Protein AF-A0A9X8CZL5-F1 (afdb_monomer)

Mean predicted aligned error: 19.2 Å

Structure (mmCIF, N/CA/C/O backbone):
data_AF-A0A9X8CZL5-F1
#
_entry.id   AF-A0A9X8CZL5-F1
#
loop_
_atom_site.group_PDB
_atom_site.id
_atom_site.type_symbol
_atom_s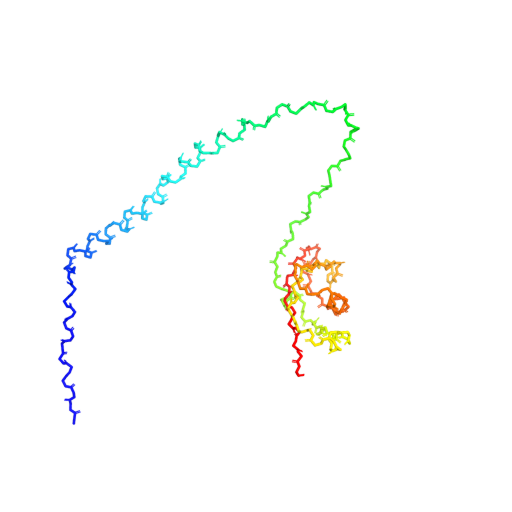ite.label_atom_id
_atom_site.label_alt_id
_atom_site.label_comp_id
_atom_site.label_asym_id
_atom_site.label_entity_id
_atom_site.label_seq_id
_atom_site.pdbx_PDB_ins_code
_atom_site.Cartn_x
_atom_site.Cartn_y
_atom_site.Cartn_z
_atom_site.occupancy
_atom_site.B_iso_or_equiv
_atom_site.auth_seq_id
_atom_site.auth_comp_id
_atom_site.auth_asym_id
_atom_site.auth_atom_id
_atom_site.pdbx_PDB_model_num
ATOM 1 N N . MET A 1 1 ? 42.501 -42.332 5.796 1.00 43.59 1 MET A N 1
ATOM 2 C CA . MET A 1 1 ? 42.611 -40.921 5.351 1.00 43.59 1 MET A CA 1
ATOM 3 C C . MET A 1 1 ? 42.247 -39.975 6.499 1.00 43.59 1 MET A C 1
ATOM 5 O O . MET A 1 1 ? 41.074 -39.704 6.701 1.00 43.59 1 MET A O 1
ATOM 9 N N . LYS A 1 2 ? 43.225 -39.484 7.277 1.00 50.59 2 LYS A N 1
ATOM 10 C CA . LYS A 1 2 ? 43.025 -38.380 8.239 1.00 50.59 2 LYS A CA 1
ATOM 11 C C . LYS A 1 2 ? 43.519 -37.089 7.581 1.00 50.59 2 LYS A C 1
ATOM 13 O O . LYS A 1 2 ? 44.722 -36.915 7.424 1.00 50.59 2 LYS A O 1
ATOM 18 N N . ARG A 1 3 ? 42.613 -36.201 7.152 1.00 55.22 3 ARG A N 1
ATOM 19 C CA . ARG A 1 3 ? 42.997 -34.846 6.724 1.00 55.22 3 ARG A CA 1
ATOM 20 C C . ARG A 1 3 ? 43.378 -34.049 7.968 1.00 55.22 3 ARG A C 1
ATOM 22 O O . ARG A 1 3 ? 42.518 -33.684 8.762 1.00 55.22 3 ARG A O 1
ATOM 29 N N . SER A 1 4 ? 44.677 -33.815 8.123 1.00 55.53 4 SER A N 1
ATOM 30 C CA . SER A 1 4 ? 45.236 -32.793 9.002 1.00 55.53 4 SER A CA 1
ATOM 31 C C . SER A 1 4 ? 44.657 -31.439 8.573 1.00 55.53 4 SER A C 1
ATOM 33 O O . SER A 1 4 ? 44.999 -30.925 7.506 1.00 55.53 4 SER A O 1
ATOM 35 N N . ARG A 1 5 ? 43.711 -30.898 9.356 1.00 64.88 5 ARG A N 1
ATOM 36 C CA . ARG A 1 5 ? 43.338 -29.481 9.283 1.00 64.88 5 ARG A CA 1
ATOM 37 C C . ARG A 1 5 ? 44.538 -28.706 9.815 1.00 64.88 5 ARG A C 1
ATOM 39 O O . ARG A 1 5 ? 44.634 -28.486 11.013 1.00 64.88 5 ARG A O 1
ATOM 46 N N . LYS A 1 6 ? 45.461 -28.368 8.919 1.00 58.94 6 LYS A N 1
ATOM 47 C CA . LYS A 1 6 ? 46.453 -27.323 9.150 1.00 58.94 6 LYS A CA 1
ATOM 48 C C . LYS A 1 6 ? 45.681 -26.025 9.331 1.00 58.94 6 LYS A C 1
ATOM 50 O O . LYS A 1 6 ? 45.114 -25.510 8.371 1.00 58.94 6 LYS A O 1
ATOM 55 N N . ASP A 1 7 ? 45.531 -25.632 10.586 1.00 57.19 7 ASP A N 1
ATOM 56 C CA . ASP A 1 7 ? 45.686 -24.269 11.083 1.00 57.19 7 ASP A CA 1
ATOM 57 C C . ASP A 1 7 ? 45.408 -23.213 10.007 1.00 57.19 7 ASP A C 1
ATOM 59 O O . ASP A 1 7 ? 46.313 -22.656 9.383 1.00 57.19 7 ASP A O 1
ATOM 63 N N . PHE A 1 8 ? 44.125 -22.944 9.757 1.00 57.53 8 PHE A N 1
ATOM 64 C CA . PHE A 1 8 ? 43.756 -21.702 9.097 1.00 57.53 8 PHE A CA 1
ATOM 65 C C . PHE A 1 8 ? 44.107 -20.604 10.102 1.00 57.53 8 PHE A C 1
ATOM 67 O O . PHE A 1 8 ? 43.369 -20.375 11.055 1.00 57.53 8 PHE A O 1
ATOM 74 N N . ASN A 1 9 ? 45.297 -20.028 9.951 1.00 59.12 9 ASN A N 1
ATOM 75 C CA . ASN A 1 9 ? 45.757 -18.856 10.675 1.00 59.12 9 ASN A CA 1
ATOM 76 C C . ASN A 1 9 ? 45.302 -17.635 9.865 1.00 59.12 9 ASN A C 1
ATOM 78 O O . ASN A 1 9 ? 46.021 -17.236 8.941 1.00 59.12 9 ASN A O 1
ATOM 82 N N . PRO A 1 10 ? 44.103 -17.066 10.107 1.00 57.28 10 PRO A N 1
ATOM 83 C CA . PRO A 1 10 ? 43.757 -15.803 9.494 1.00 57.28 10 PRO A CA 1
ATOM 84 C C . PRO A 1 10 ? 44.717 -14.774 10.083 1.00 57.28 10 PRO A C 1
ATOM 86 O O . PRO A 1 10 ? 44.561 -14.342 11.221 1.00 57.28 10 PRO A O 1
ATOM 89 N N . GLN A 1 11 ? 45.734 -14.390 9.313 1.00 61.62 11 GLN A N 1
ATOM 90 C CA . GLN A 1 11 ? 46.519 -13.191 9.578 1.00 61.62 11 GLN A CA 1
ATOM 91 C C . GLN A 1 11 ? 45.568 -11.990 9.430 1.00 61.62 11 GLN A C 1
ATOM 93 O O . GLN A 1 11 ? 45.556 -11.296 8.410 1.00 61.62 11 GLN A O 1
ATOM 98 N N . SER A 1 12 ? 44.693 -11.768 10.416 1.00 61.59 12 SER A N 1
ATOM 99 C CA . SER A 1 12 ? 43.916 -10.546 10.501 1.00 61.59 12 SER A CA 1
ATOM 100 C C . SER A 1 12 ? 44.943 -9.437 10.667 1.00 61.59 12 SER A C 1
ATOM 102 O O . SER A 1 12 ? 45.632 -9.334 11.678 1.00 61.59 12 SER A O 1
ATOM 104 N N . ARG A 1 13 ? 45.092 -8.612 9.630 1.00 64.81 13 ARG A N 1
ATOM 105 C CA . ARG A 1 13 ? 45.986 -7.442 9.646 1.00 64.81 13 ARG A CA 1
ATOM 106 C C . ARG A 1 13 ? 45.655 -6.489 10.810 1.00 64.81 13 ARG A C 1
ATOM 108 O O . ARG A 1 13 ? 46.470 -5.650 11.171 1.00 64.81 13 ARG A O 1
ATOM 115 N N . PHE A 1 14 ? 44.476 -6.655 11.407 1.00 63.69 14 PHE A N 1
ATOM 116 C CA . PHE A 1 14 ? 44.007 -6.005 12.618 1.00 63.69 14 PHE A CA 1
ATOM 117 C C . PHE A 1 14 ? 44.189 -6.968 13.804 1.00 63.69 14 PHE A C 1
ATOM 119 O O . PHE A 1 14 ? 43.496 -7.982 13.902 1.00 63.69 14 PHE A O 1
ATOM 126 N N . GLY A 1 15 ? 45.165 -6.683 14.672 1.00 78.31 15 GLY A N 1
ATOM 127 C CA . GLY A 1 15 ? 45.398 -7.433 15.911 1.00 78.31 15 GLY A CA 1
ATOM 128 C C . GLY A 1 15 ? 44.294 -7.209 16.960 1.00 78.31 15 GLY A C 1
ATOM 129 O O . GLY A 1 15 ? 43.378 -6.416 16.725 1.00 78.31 15 GLY A O 1
ATOM 130 N N . PRO A 1 16 ? 44.381 -7.838 18.149 1.00 81.94 16 PRO A N 1
ATOM 131 C CA . PRO A 1 16 ? 43.360 -7.725 19.202 1.00 81.94 16 PRO A CA 1
ATOM 132 C C . PRO A 1 16 ? 43.081 -6.272 19.619 1.00 81.94 16 PRO A C 1
ATOM 134 O O . PRO A 1 16 ? 41.951 -5.925 19.951 1.00 81.94 16 PRO A O 1
ATOM 137 N N . VAL A 1 17 ? 44.085 -5.399 19.507 1.00 87.25 17 VAL A N 1
ATOM 138 C CA . VAL A 1 17 ? 43.962 -3.953 19.743 1.00 87.25 17 VAL A CA 1
ATOM 139 C C . VAL A 1 17 ? 42.987 -3.292 18.761 1.00 87.25 17 VAL A C 1
ATOM 141 O O . VAL A 1 17 ? 42.167 -2.476 19.170 1.00 87.25 17 VAL A O 1
ATOM 144 N N . GLY A 1 18 ? 43.019 -3.665 17.477 1.00 87.31 18 GLY A N 1
ATOM 145 C CA . GLY A 1 18 ? 42.127 -3.095 16.461 1.00 87.31 18 GLY A CA 1
ATOM 146 C C . GLY A 1 18 ? 40.664 -3.472 16.690 1.00 87.31 18 GLY A C 1
ATOM 147 O O . GLY A 1 18 ? 39.780 -2.624 16.578 1.00 87.31 18 GLY A O 1
ATOM 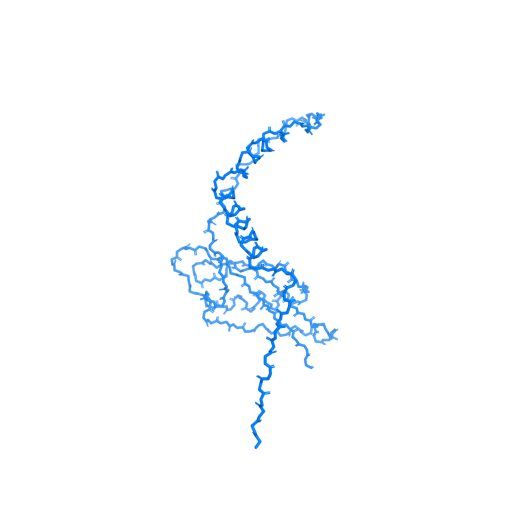148 N N . ILE A 1 19 ? 40.414 -4.722 17.092 1.00 87.94 19 ILE A N 1
ATOM 149 C CA . ILE A 1 19 ? 39.067 -5.187 17.447 1.00 87.94 19 ILE A CA 1
ATOM 150 C C . ILE A 1 19 ? 38.576 -4.462 18.704 1.00 87.94 19 ILE A C 1
ATOM 152 O O . ILE A 1 19 ? 37.442 -3.990 18.725 1.00 87.94 19 ILE A O 1
ATOM 156 N N . ALA A 1 20 ? 39.429 -4.305 19.722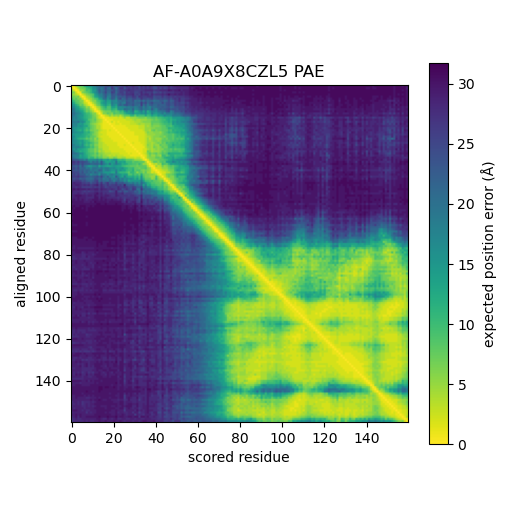 1.00 91.50 20 ALA A N 1
ATOM 157 C CA . ALA A 1 20 ? 39.070 -3.593 20.945 1.00 91.50 20 ALA A CA 1
ATOM 158 C C . ALA A 1 20 ? 38.662 -2.137 20.665 1.00 91.50 20 ALA A C 1
ATOM 160 O O . ALA A 1 20 ? 37.614 -1.705 21.139 1.00 91.50 20 ALA A O 1
ATOM 161 N N . VAL A 1 21 ? 39.426 -1.410 19.840 1.00 94.81 21 VAL A N 1
ATOM 162 C CA . VAL A 1 21 ? 39.105 -0.026 19.441 1.00 94.81 21 VAL A CA 1
ATOM 163 C C . VAL A 1 21 ? 37.795 0.039 18.656 1.00 94.81 21 VAL A C 1
ATOM 165 O O . VAL A 1 21 ? 36.967 0.908 18.922 1.00 94.81 21 VAL A O 1
ATOM 168 N N . MET A 1 22 ? 37.569 -0.894 17.726 1.00 93.06 22 MET A N 1
ATOM 169 C CA . MET A 1 22 ? 36.332 -0.948 16.948 1.00 93.06 22 MET A CA 1
ATOM 170 C C . MET A 1 22 ? 35.121 -1.194 17.851 1.00 93.06 22 MET A C 1
ATOM 172 O O . MET A 1 22 ? 34.131 -0.474 17.742 1.00 93.06 22 MET A O 1
ATOM 176 N N . VAL A 1 23 ? 35.192 -2.164 18.764 1.00 95.19 23 VAL A N 1
ATOM 177 C CA . VAL A 1 23 ? 34.095 -2.456 19.697 1.00 95.19 23 VAL A CA 1
ATOM 178 C C . VAL A 1 23 ? 33.823 -1.252 20.600 1.00 95.19 23 VAL A C 1
ATOM 180 O O . VAL A 1 23 ? 32.668 -0.852 20.736 1.00 95.19 23 VAL A O 1
ATOM 183 N N . LEU A 1 24 ? 34.866 -0.609 21.135 1.00 96.12 24 LEU A N 1
ATOM 184 C CA . LEU A 1 24 ? 34.729 0.614 21.933 1.00 96.12 24 LEU A CA 1
ATOM 185 C C . LEU A 1 24 ? 34.054 1.742 21.145 1.00 96.12 24 LEU A C 1
ATOM 187 O O . LEU A 1 24 ? 33.157 2.402 21.663 1.00 96.12 24 LEU A O 1
ATOM 191 N N . PHE A 1 25 ? 34.439 1.928 19.881 1.00 96.00 25 PHE A N 1
ATOM 192 C CA . PHE A 1 25 ? 33.834 2.923 19.002 1.00 96.00 25 PHE A CA 1
ATOM 193 C C . PHE A 1 25 ? 32.343 2.649 18.772 1.00 96.00 25 PHE A C 1
ATOM 195 O O . PHE A 1 25 ? 31.534 3.562 18.898 1.00 96.00 25 PHE A O 1
ATOM 202 N N . HIS A 1 26 ? 31.948 1.402 18.507 1.00 96.25 26 HIS A N 1
ATOM 203 C CA . HIS A 1 26 ? 30.538 1.065 18.282 1.00 96.25 26 HIS A CA 1
ATOM 204 C C . HIS A 1 26 ? 29.698 1.233 19.549 1.00 96.25 26 HIS A C 1
ATOM 206 O O . HIS A 1 26 ? 28.590 1.763 19.481 1.00 96.25 26 HIS A O 1
ATOM 212 N N . VAL A 1 27 ? 30.233 0.837 20.707 1.00 96.12 27 VAL A N 1
ATOM 213 C CA . VAL A 1 27 ? 29.573 1.067 21.999 1.00 96.12 27 VAL A CA 1
ATOM 214 C C . VAL A 1 27 ? 29.442 2.569 22.268 1.00 96.12 27 VAL A C 1
ATOM 216 O O . VAL A 1 27 ? 28.374 3.020 22.675 1.00 96.12 27 VAL A O 1
ATOM 219 N N . GLY A 1 28 ? 30.474 3.360 21.960 1.00 94.56 28 GLY A N 1
ATOM 220 C CA . GLY A 1 28 ? 30.440 4.820 22.062 1.00 94.56 28 GLY A CA 1
ATOM 221 C C . GLY A 1 28 ? 29.398 5.467 21.144 1.00 94.56 28 GLY A C 1
ATOM 222 O O . GLY A 1 28 ? 28.620 6.304 21.596 1.00 94.56 28 GLY A O 1
ATOM 223 N N . VAL A 1 29 ? 29.323 5.047 19.877 1.00 92.81 29 VAL A N 1
ATOM 224 C CA . VAL A 1 29 ? 28.314 5.524 18.915 1.00 92.81 29 VAL A CA 1
ATOM 225 C C . VAL A 1 29 ? 26.903 5.142 19.368 1.00 92.81 29 VAL A C 1
ATOM 227 O O . VAL A 1 29 ? 26.011 5.989 19.366 1.00 92.81 29 VAL A O 1
ATOM 230 N N . GLY A 1 30 ? 26.698 3.903 19.824 1.00 92.25 30 GLY A N 1
ATOM 231 C CA . GLY A 1 30 ? 25.421 3.463 20.390 1.00 92.25 30 GLY A CA 1
ATOM 232 C C . GLY A 1 30 ? 25.012 4.300 21.605 1.00 92.25 30 GLY A C 1
ATOM 233 O O . GLY A 1 30 ? 23.878 4.774 21.681 1.00 92.25 30 GLY A O 1
ATOM 234 N N . TYR A 1 31 ? 25.951 4.567 22.515 1.00 90.81 31 TYR A N 1
ATOM 235 C CA . TYR A 1 31 ? 25.720 5.413 23.683 1.00 90.81 31 TYR A CA 1
ATOM 236 C C . TYR A 1 31 ? 25.403 6.870 23.306 1.00 90.81 31 TYR A C 1
ATOM 238 O O . TYR A 1 31 ? 24.505 7.471 23.895 1.00 90.81 31 TYR A O 1
ATOM 246 N N . ALA A 1 32 ? 26.066 7.441 22.296 1.00 87.56 32 ALA A N 1
ATOM 247 C CA . ALA A 1 32 ? 25.808 8.803 21.815 1.00 87.56 32 ALA A CA 1
ATOM 248 C C . ALA A 1 32 ? 24.415 8.958 21.173 1.00 87.56 32 ALA A C 1
ATOM 250 O O . ALA A 1 32 ? 23.750 9.982 21.347 1.00 87.56 32 ALA A O 1
ATOM 251 N N . LEU A 1 33 ? 23.946 7.925 20.466 1.00 86.56 33 LEU A N 1
ATOM 252 C CA . LEU A 1 33 ? 22.604 7.898 19.881 1.00 86.56 33 LEU A CA 1
ATOM 253 C C . LEU A 1 33 ? 21.515 7.811 20.960 1.00 86.56 33 LEU A C 1
ATOM 255 O O . LEU A 1 33 ? 20.516 8.525 20.873 1.00 86.56 33 LEU A O 1
ATOM 259 N N . VAL A 1 34 ? 21.723 6.991 21.997 1.00 85.81 34 VAL A N 1
ATOM 260 C CA . VAL A 1 34 ? 20.785 6.864 23.129 1.00 85.81 34 VAL A CA 1
ATOM 261 C C . VAL A 1 34 ? 20.788 8.116 24.012 1.00 85.81 34 VAL A C 1
ATOM 263 O O . VAL A 1 34 ? 19.726 8.554 24.449 1.00 85.81 34 VAL A O 1
ATOM 266 N N . SER A 1 35 ? 21.953 8.726 24.243 1.00 81.75 35 SER A N 1
ATOM 267 C CA . SER A 1 35 ? 22.102 9.917 25.098 1.00 81.75 35 SER A CA 1
ATOM 268 C C . SER A 1 35 ? 21.658 11.235 24.442 1.00 81.75 35 SER A C 1
ATOM 270 O O . SER A 1 35 ? 21.602 12.260 25.116 1.00 81.75 35 SER A O 1
ATOM 272 N N . GLY A 1 36 ? 21.230 11.214 23.172 1.00 74.56 36 GLY A N 1
ATOM 273 C CA . GLY A 1 36 ? 20.324 12.239 22.646 1.00 74.56 36 GLY A CA 1
ATOM 274 C C . GLY A 1 36 ? 20.945 13.394 21.855 1.00 74.56 36 GLY A C 1
ATOM 275 O O . GLY A 1 36 ? 20.233 14.369 21.607 1.00 74.56 36 GLY A O 1
ATOM 276 N N . LEU A 1 37 ? 22.186 13.282 21.355 1.00 70.31 37 LEU A N 1
ATOM 277 C CA . LEU A 1 37 ? 22.754 14.279 20.419 1.00 70.31 37 LEU A CA 1
ATOM 278 C C . LEU A 1 37 ? 21.849 14.525 19.192 1.00 70.31 37 LEU A C 1
ATOM 280 O O . LEU A 1 37 ? 21.801 15.631 18.658 1.00 70.31 37 LEU A O 1
ATOM 284 N N . ALA A 1 38 ? 21.087 13.514 18.769 1.00 62.06 38 ALA A N 1
ATOM 285 C CA . ALA A 1 38 ? 20.162 13.612 17.643 1.00 62.06 38 ALA A CA 1
ATOM 286 C C . ALA A 1 38 ? 18.893 14.439 17.937 1.00 62.06 38 ALA A C 1
ATOM 288 O O . ALA A 1 38 ? 18.262 14.923 17.004 1.00 62.06 38 ALA A O 1
ATOM 289 N N . ARG A 1 39 ? 18.483 14.615 19.204 1.00 64.50 39 ARG A N 1
ATOM 290 C CA . ARG A 1 39 ? 17.275 15.401 19.531 1.00 64.50 39 ARG A CA 1
ATOM 291 C C . ARG A 1 39 ? 17.548 16.903 19.496 1.00 64.50 39 ARG A C 1
ATOM 293 O O . ARG A 1 39 ? 16.714 17.660 19.010 1.00 64.50 39 ARG A O 1
ATOM 300 N N . GLN A 1 40 ? 18.738 17.315 19.926 1.00 65.56 40 GLN A N 1
ATOM 301 C CA . GLN A 1 40 ? 19.118 18.725 20.012 1.00 65.56 40 GLN A CA 1
ATOM 302 C C . GLN A 1 40 ? 19.249 19.387 18.627 1.00 65.56 40 GLN A C 1
ATOM 304 O O . GLN A 1 40 ? 18.851 20.536 18.445 1.00 65.56 40 GLN A O 1
ATOM 309 N N . THR A 1 41 ? 19.723 18.651 17.617 1.00 63.69 41 THR A N 1
ATOM 310 C CA . THR A 1 41 ? 19.756 19.120 16.221 1.00 63.69 41 THR A CA 1
ATOM 311 C C . THR A 1 41 ? 18.368 19.163 15.585 1.00 63.69 41 THR A C 1
ATOM 313 O O . THR A 1 41 ? 18.079 20.084 14.826 1.00 63.69 41 THR A O 1
ATOM 316 N N . VAL A 1 42 ? 17.466 18.239 15.930 1.00 66.00 42 VAL A N 1
ATOM 317 C CA . VAL A 1 42 ? 16.082 18.246 15.419 1.00 66.00 42 VAL A CA 1
ATOM 318 C C . VAL A 1 42 ? 15.273 19.418 15.985 1.00 66.00 42 VAL A C 1
ATOM 320 O O . VAL A 1 42 ? 14.430 19.966 15.278 1.00 66.00 42 VAL A O 1
ATOM 323 N N . GLU A 1 43 ? 15.542 19.850 17.217 1.00 67.38 43 GLU A N 1
ATOM 324 C CA . GLU A 1 43 ? 14.858 20.999 17.824 1.00 67.38 43 GLU A CA 1
ATOM 325 C C . GLU A 1 43 ? 15.275 22.337 17.188 1.00 67.38 43 GLU A C 1
ATOM 327 O O . GLU A 1 43 ? 14.442 23.219 16.980 1.00 67.38 43 GLU A O 1
ATOM 332 N N . LEU A 1 44 ? 16.547 22.453 16.788 1.00 65.81 44 LEU A N 1
ATOM 333 C CA . LEU A 1 44 ? 17.070 23.599 16.036 1.00 65.81 44 LEU A CA 1
ATOM 334 C C . LEU A 1 44 ? 16.613 23.602 14.568 1.00 65.81 44 LEU A C 1
ATOM 336 O O . LEU A 1 44 ? 16.361 24.670 14.018 1.00 65.81 44 LEU A O 1
ATOM 340 N N . ILE A 1 45 ? 16.452 22.429 13.943 1.00 66.06 45 ILE A N 1
ATOM 341 C CA . ILE A 1 45 ? 16.018 22.290 12.538 1.00 66.06 45 ILE A CA 1
ATOM 342 C C . ILE A 1 45 ? 14.497 22.408 12.376 1.00 66.06 45 ILE A C 1
ATOM 344 O O . ILE A 1 45 ? 14.032 22.825 11.320 1.00 66.06 45 ILE A O 1
ATOM 348 N N . LYS A 1 46 ? 13.693 22.077 13.393 1.00 60.56 46 LYS A N 1
ATOM 349 C CA . LYS A 1 46 ? 12.230 22.246 13.314 1.00 60.56 46 LYS A CA 1
ATOM 350 C C . LYS A 1 46 ? 11.777 23.701 13.403 1.00 60.56 46 LYS A C 1
ATOM 352 O O . LYS A 1 46 ? 10.668 24.007 12.986 1.00 60.56 46 LYS A O 1
ATOM 357 N N . LYS A 1 47 ? 12.609 24.593 13.942 1.00 60.62 47 LYS A N 1
ATOM 358 C CA . LYS A 1 47 ? 12.243 25.988 14.211 1.00 60.62 47 LYS A CA 1
ATOM 359 C C . LYS A 1 47 ? 12.411 27.013 13.060 1.00 60.62 47 LYS A C 1
ATOM 361 O O . LYS A 1 47 ? 11.798 28.065 13.199 1.00 60.62 47 LYS A O 1
ATOM 366 N N . PRO A 1 48 ? 13.129 26.791 11.933 1.00 57.53 48 PRO A N 1
ATOM 367 C CA . PRO A 1 48 ? 13.288 27.805 10.886 1.00 57.53 48 PRO A CA 1
ATOM 368 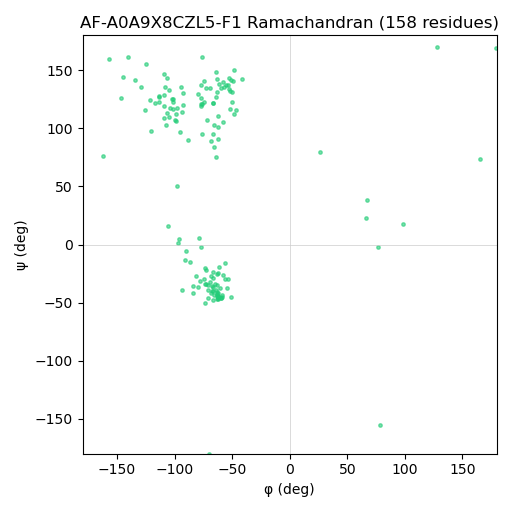C C . PRO A 1 48 ? 12.470 27.588 9.594 1.00 57.53 48 PRO A C 1
ATOM 370 O O . PRO A 1 48 ? 12.785 28.230 8.599 1.00 57.53 48 PRO A O 1
ATOM 373 N N . MET A 1 49 ? 11.436 26.735 9.550 1.00 53.56 49 MET A N 1
ATOM 374 C CA . MET A 1 49 ? 10.697 26.489 8.288 1.00 53.56 49 MET A CA 1
ATOM 375 C C . MET A 1 49 ? 9.394 27.295 8.114 1.00 53.56 49 MET A C 1
ATOM 377 O O . MET A 1 49 ? 8.770 27.203 7.062 1.00 53.56 49 MET A O 1
ATOM 381 N N . ASP A 1 50 ? 9.028 28.156 9.067 1.00 55.81 50 ASP A N 1
ATOM 382 C CA . ASP A 1 50 ? 7.908 29.108 8.942 1.00 55.81 50 ASP A CA 1
ATOM 383 C C . ASP A 1 50 ? 8.391 30.511 8.532 1.00 55.81 50 ASP A C 1
ATOM 385 O O . ASP A 1 50 ? 8.088 31.503 9.188 1.00 55.81 50 ASP A O 1
ATOM 389 N N . ALA A 1 51 ? 9.209 30.637 7.485 1.00 58.81 51 ALA A N 1
ATOM 390 C CA . ALA A 1 51 ? 9.582 31.962 6.977 1.00 58.81 51 ALA A CA 1
ATOM 391 C C . ALA A 1 51 ? 10.142 31.912 5.553 1.00 58.81 51 ALA A C 1
ATOM 393 O O . ALA A 1 51 ? 11.347 32.015 5.345 1.00 58.81 51 ALA A O 1
ATOM 394 N N . THR A 1 52 ? 9.253 31.751 4.575 1.00 57.62 52 THR A N 1
ATOM 395 C CA . THR A 1 52 ? 9.220 32.458 3.274 1.00 57.62 52 THR A CA 1
ATOM 396 C C . THR A 1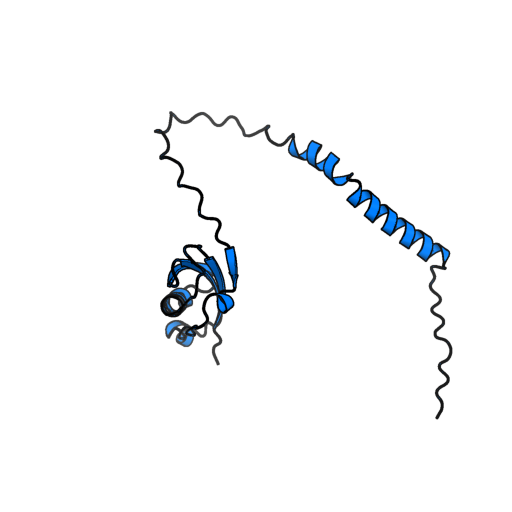 52 ? 8.260 31.679 2.379 1.00 57.62 52 THR A C 1
ATOM 398 O O . THR A 1 52 ? 8.652 30.955 1.470 1.00 57.62 52 THR A O 1
ATOM 401 N N . ILE A 1 53 ? 6.965 31.802 2.666 1.00 55.72 53 ILE A N 1
ATOM 402 C CA . ILE A 1 53 ? 5.968 31.717 1.606 1.00 55.72 53 ILE A CA 1
ATOM 403 C C . ILE A 1 53 ? 5.758 33.158 1.168 1.00 55.72 53 ILE A C 1
ATOM 405 O O . ILE A 1 53 ? 5.458 34.037 1.976 1.00 55.72 53 ILE A O 1
ATOM 409 N N . ILE A 1 54 ? 6.048 33.377 -0.106 1.00 57.75 54 ILE A N 1
ATOM 410 C CA . ILE A 1 54 ? 5.904 34.618 -0.849 1.00 57.75 54 ILE A CA 1
ATOM 411 C C . ILE A 1 54 ? 4.578 35.313 -0.487 1.00 57.75 54 ILE A C 1
ATOM 413 O O . ILE A 1 54 ? 3.564 34.651 -0.264 1.00 57.75 54 ILE A O 1
ATOM 417 N N . SER A 1 55 ? 4.582 36.646 -0.411 1.00 58.81 55 SER A N 1
ATOM 418 C CA . SER A 1 55 ? 3.369 37.449 -0.238 1.00 58.81 55 SER A CA 1
ATOM 419 C C . SER A 1 55 ? 2.484 37.296 -1.483 1.00 58.81 55 SER A C 1
ATOM 421 O O . SER A 1 55 ? 2.562 38.081 -2.423 1.00 58.81 55 SER A O 1
ATOM 423 N N . GLU A 1 56 ? 1.690 36.227 -1.504 1.00 61.53 56 GLU A N 1
ATOM 424 C CA . GLU A 1 56 ? 0.608 36.000 -2.454 1.00 61.53 56 GLU A CA 1
ATOM 425 C C . GLU A 1 56 ? -0.473 37.052 -2.174 1.00 61.53 56 GLU A C 1
ATOM 427 O O . GLU A 1 56 ? -0.988 37.180 -1.058 1.00 61.53 56 GLU A O 1
ATOM 432 N N . ILE A 1 57 ? -0.785 37.843 -3.194 1.00 56.00 57 ILE A N 1
ATOM 433 C CA . ILE A 1 57 ? -1.853 38.840 -3.199 1.00 56.00 57 ILE A CA 1
ATOM 434 C C . ILE A 1 57 ? -3.147 38.160 -2.743 1.00 56.00 57 ILE A C 1
ATOM 436 O O . ILE A 1 57 ? -3.648 37.261 -3.412 1.00 56.00 57 ILE A O 1
ATOM 440 N N . LYS A 1 58 ? -3.688 38.603 -1.603 1.00 55.06 58 LYS A N 1
ATOM 441 C CA . LYS A 1 58 ? -4.967 38.152 -1.041 1.00 55.06 58 LYS A CA 1
ATOM 442 C C . LYS A 1 58 ? -6.062 38.174 -2.123 1.00 55.06 58 LYS A C 1
ATOM 444 O O . LYS A 1 58 ? -6.476 39.268 -2.518 1.00 55.06 58 LYS A O 1
ATOM 449 N N . PRO A 1 59 ? -6.588 37.017 -2.565 1.00 61.09 59 PRO A N 1
ATOM 450 C CA . PRO A 1 59 ? -7.819 36.986 -3.341 1.00 61.09 59 PRO A CA 1
ATOM 451 C C . PRO A 1 59 ? -8.970 37.514 -2.463 1.00 61.09 59 PRO A C 1
ATOM 453 O O . PRO A 1 59 ? -8.923 37.343 -1.236 1.00 61.09 59 PRO A O 1
ATOM 456 N N . PRO A 1 60 ? -9.995 38.175 -3.034 1.00 61.06 60 PRO A N 1
ATOM 457 C CA . PRO A 1 60 ? -11.151 38.643 -2.269 1.00 61.06 60 PRO A CA 1
ATOM 458 C C . PRO A 1 60 ? -11.758 37.486 -1.463 1.00 61.06 60 PRO A C 1
ATOM 460 O O . PRO A 1 60 ? -11.736 36.338 -1.904 1.00 61.06 60 PRO A O 1
ATOM 463 N N . ALA A 1 61 ? -12.229 37.795 -0.250 1.00 58.66 61 ALA A N 1
ATOM 464 C CA . ALA A 1 61 ? -12.607 36.819 0.770 1.00 58.66 61 ALA A CA 1
ATOM 465 C C . ALA A 1 61 ? -13.486 35.695 0.199 1.00 58.66 61 ALA A C 1
ATOM 467 O O . ALA A 1 61 ? -14.611 35.936 -0.242 1.00 58.66 61 ALA A O 1
ATOM 468 N N . ALA A 1 62 ? -12.958 34.470 0.223 1.00 62.22 62 ALA A N 1
ATOM 469 C CA . ALA A 1 62 ? -13.735 33.286 -0.097 1.00 62.22 62 ALA A CA 1
ATOM 470 C C . ALA A 1 62 ? -14.870 33.128 0.938 1.00 62.22 62 ALA A C 1
ATOM 472 O O . ALA A 1 62 ? -14.650 33.408 2.123 1.00 62.22 62 ALA A O 1
ATOM 473 N N . PRO A 1 63 ? -16.070 32.691 0.511 1.00 66.81 63 PRO A N 1
ATOM 474 C CA . PRO A 1 63 ? -17.175 32.351 1.405 1.00 66.81 63 PRO A CA 1
ATOM 475 C C . PRO A 1 63 ? -16.714 31.427 2.543 1.00 66.81 63 PRO A C 1
ATOM 477 O O . PRO A 1 63 ? -15.785 30.641 2.331 1.00 66.81 63 PRO A O 1
ATOM 480 N N . PRO A 1 64 ? -17.343 31.490 3.735 1.00 63.72 64 PRO A N 1
ATOM 481 C CA . PRO A 1 64 ? -16.969 30.650 4.868 1.00 63.72 64 PRO A CA 1
ATOM 482 C C . PRO A 1 64 ? -16.895 29.185 4.434 1.00 63.72 64 PRO A C 1
ATOM 484 O O . PRO A 1 64 ? -17.854 28.637 3.886 1.00 63.72 64 PRO A O 1
ATOM 487 N N . ALA A 1 65 ? -15.720 28.585 4.635 1.00 64.31 65 ALA A N 1
ATOM 488 C CA . ALA A 1 65 ? -15.469 27.204 4.268 1.00 64.31 65 ALA A CA 1
ATOM 489 C C . ALA A 1 65 ? -16.493 26.296 4.975 1.00 64.31 65 ALA A C 1
ATOM 491 O O . ALA A 1 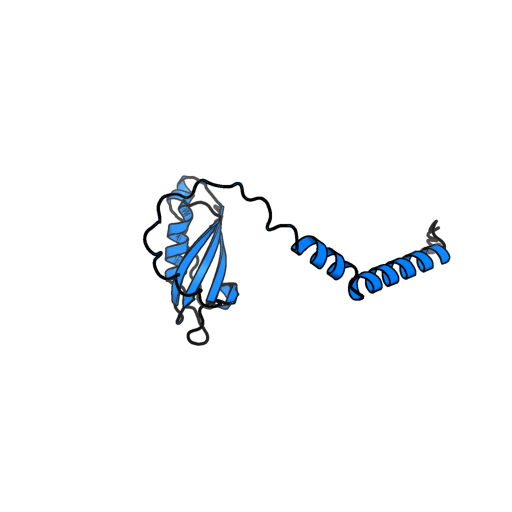65 ? -16.745 26.487 6.171 1.00 64.31 65 ALA A O 1
ATOM 492 N N . PRO A 1 66 ? -17.080 25.314 4.266 1.00 68.62 66 PRO A N 1
ATOM 493 C CA . PRO A 1 66 ? -17.887 24.282 4.896 1.00 68.62 66 PRO A CA 1
ATOM 494 C C . PRO A 1 66 ? -17.104 23.651 6.057 1.00 68.62 66 PRO A C 1
ATOM 496 O O . PRO A 1 66 ? -15.887 23.475 5.929 1.00 68.62 66 PRO A O 1
ATOM 499 N N . PRO A 1 67 ? -17.762 23.316 7.180 1.00 67.44 67 PRO A N 1
ATOM 500 C CA . PRO A 1 67 ? -17.102 22.678 8.311 1.00 67.44 67 PRO A CA 1
ATOM 501 C C . PRO A 1 67 ? -16.295 21.467 7.835 1.00 67.44 67 PRO A C 1
ATOM 503 O O . PRO A 1 67 ? -16.787 20.651 7.051 1.00 67.44 67 PRO A O 1
ATOM 506 N N . ALA A 1 68 ? -15.037 21.393 8.279 1.00 66.12 68 ALA A N 1
ATOM 507 C CA . ALA A 1 68 ? -14.123 20.324 7.904 1.00 66.12 68 ALA A CA 1
ATOM 508 C C . ALA A 1 68 ? -14.780 18.957 8.178 1.00 66.12 68 ALA A C 1
ATOM 510 O O . ALA A 1 68 ? -15.356 18.776 9.258 1.00 66.12 68 ALA A O 1
ATOM 511 N N . PRO A 1 69 ? -14.709 17.996 7.236 1.00 67.88 69 PRO A N 1
ATOM 512 C CA . PRO A 1 69 ? -15.234 16.660 7.463 1.00 67.88 69 PRO A CA 1
ATOM 513 C C . PRO A 1 69 ? -14.602 16.063 8.729 1.00 67.88 69 PRO A C 1
ATOM 515 O O . PRO A 1 69 ? -13.391 16.219 8.923 1.00 67.88 69 PRO A O 1
ATOM 518 N N . PRO A 1 70 ? -15.383 15.396 9.596 1.00 65.94 70 PRO A N 1
ATOM 519 C CA . PRO A 1 70 ? -14.849 14.759 10.792 1.00 65.94 70 PRO A CA 1
ATOM 520 C C . PRO A 1 70 ? -13.698 13.818 10.423 1.00 65.94 70 PRO A C 1
ATOM 522 O O . PRO A 1 70 ? -13.767 13.101 9.421 1.00 65.94 70 PRO A O 1
ATOM 525 N N . ALA A 1 71 ? -12.629 13.855 11.226 1.00 62.97 71 ALA A N 1
ATOM 526 C CA . ALA A 1 71 ? -11.441 13.039 11.011 1.00 62.97 71 ALA A CA 1
ATOM 527 C C . ALA A 1 71 ? -11.844 11.561 10.841 1.00 62.97 71 ALA A C 1
ATOM 529 O O . ALA A 1 71 ? -12.643 11.065 11.644 1.00 62.97 71 ALA A O 1
ATOM 530 N N . PRO A 1 72 ? -11.334 10.861 9.808 1.00 63.50 72 PRO A N 1
ATOM 531 C CA . PRO A 1 72 ? -11.712 9.479 9.562 1.00 63.50 72 PRO A CA 1
ATOM 532 C C . PRO A 1 72 ? -11.389 8.628 10.801 1.00 63.50 72 PRO A C 1
ATOM 534 O O . PRO A 1 72 ? -10.346 8.847 11.431 1.00 63.50 72 PRO A O 1
ATOM 537 N N . PRO A 1 73 ? -12.270 7.682 11.178 1.00 62.38 73 PRO A N 1
ATOM 538 C CA . PRO A 1 73 ? -12.011 6.755 12.272 1.00 62.38 73 PRO A CA 1
ATOM 539 C C . PRO A 1 73 ? -10.630 6.117 12.105 1.00 62.38 73 PRO A C 1
ATOM 541 O O . PRO A 1 73 ? -10.226 5.800 10.986 1.00 62.38 73 PRO A O 1
ATOM 544 N N . LYS A 1 74 ? -9.891 5.934 13.207 1.00 58.59 74 LYS A N 1
ATOM 545 C CA . LYS A 1 74 ? -8.616 5.202 13.198 1.00 58.59 74 LYS A CA 1
ATOM 546 C C . LYS A 1 74 ? -8.884 3.756 12.783 1.00 58.59 74 LYS A C 1
ATOM 548 O O . LYS A 1 74 ? -9.169 2.919 13.632 1.00 58.59 74 LYS A O 1
ATOM 553 N N . ALA A 1 75 ? -8.815 3.485 11.488 1.00 61.12 75 ALA A N 1
ATOM 554 C CA . ALA A 1 75 ? -8.939 2.142 10.968 1.00 61.12 75 ALA A CA 1
ATOM 555 C C . ALA A 1 75 ? -7.607 1.407 11.140 1.00 61.12 75 ALA A C 1
ATOM 557 O O . ALA A 1 75 ? -6.540 1.917 10.787 1.00 61.12 75 ALA A O 1
ATOM 558 N N . THR A 1 76 ? -7.658 0.211 11.716 1.00 63.94 76 THR A N 1
ATOM 559 C CA . THR A 1 76 ? -6.481 -0.650 11.843 1.00 63.94 76 THR A CA 1
ATOM 560 C C . THR A 1 76 ? -6.168 -1.239 10.471 1.00 63.94 76 THR A C 1
ATOM 562 O O . THR A 1 76 ? -7.027 -1.872 9.860 1.00 63.94 76 THR A O 1
ATOM 565 N N . SER A 1 77 ? -4.948 -1.004 9.975 1.00 61.25 77 SER A N 1
ATOM 566 C CA . SER A 1 77 ? -4.461 -1.609 8.733 1.00 61.25 77 SER A CA 1
ATOM 567 C C . SER A 1 77 ? -4.064 -3.063 9.004 1.00 61.25 77 SER A C 1
ATOM 569 O O . SER A 1 77 ? -3.248 -3.325 9.887 1.00 61.25 77 SER A O 1
ATOM 571 N N . THR A 1 78 ? -4.677 -4.029 8.328 1.00 73.12 78 THR A N 1
ATOM 572 C CA . THR A 1 78 ? -4.405 -5.472 8.504 1.00 73.12 78 THR A CA 1
ATOM 573 C C . THR A 1 78 ? -4.416 -6.175 7.144 1.00 73.12 78 THR A C 1
ATOM 575 O O . THR A 1 78 ? -4.897 -5.621 6.164 1.00 73.12 78 THR A O 1
ATOM 578 N N . ASP A 1 79 ? -3.843 -7.371 7.020 1.00 73.94 79 ASP A N 1
ATOM 579 C CA . ASP A 1 79 ? -3.955 -8.142 5.776 1.00 73.94 79 ASP A CA 1
ATOM 580 C C . ASP A 1 79 ? -5.381 -8.700 5.619 1.00 73.94 79 ASP A C 1
ATOM 582 O O . ASP A 1 79 ? -5.958 -9.228 6.578 1.00 73.94 79 ASP A O 1
ATOM 586 N N . ILE A 1 80 ? -5.973 -8.594 4.423 1.00 79.00 80 ILE A N 1
ATOM 587 C CA . ILE A 1 80 ? -7.365 -9.035 4.221 1.00 79.00 80 ILE A CA 1
ATOM 588 C C . ILE A 1 80 ? -7.542 -10.530 4.449 1.00 79.00 80 ILE A C 1
ATOM 590 O O . ILE A 1 80 ? -8.648 -10.963 4.778 1.00 79.00 80 ILE A O 1
ATOM 594 N N . ALA A 1 81 ? -6.475 -11.321 4.284 1.00 74.06 81 ALA A N 1
ATOM 595 C CA . ALA A 1 81 ? -6.568 -12.757 4.435 1.00 74.06 81 ALA A CA 1
ATOM 596 C C . ALA A 1 81 ? -6.879 -13.174 5.873 1.00 74.06 81 ALA A C 1
ATOM 598 O O . ALA A 1 81 ? -7.454 -14.236 6.099 1.00 74.06 81 ALA A O 1
ATOM 599 N N . VAL A 1 82 ? -6.545 -12.309 6.830 1.00 76.38 82 VAL A N 1
ATOM 600 C CA . VAL A 1 82 ? -6.839 -12.484 8.252 1.00 76.38 82 VAL A CA 1
ATOM 601 C C . VAL A 1 82 ? -8.254 -12.002 8.582 1.00 76.38 82 VAL A C 1
ATOM 603 O O . VAL A 1 82 ? -8.934 -12.609 9.404 1.00 76.38 82 VAL A O 1
ATOM 606 N N . ALA A 1 83 ? -8.715 -10.932 7.930 1.00 78.12 83 ALA A N 1
ATOM 607 C CA . ALA A 1 83 ? -10.026 -10.335 8.188 1.00 78.12 83 ALA A CA 1
ATOM 608 C C . ALA A 1 83 ? -11.191 -11.114 7.547 1.00 78.12 83 ALA A C 1
ATOM 610 O O . ALA A 1 83 ? -12.304 -11.118 8.079 1.00 78.12 83 ALA A O 1
ATOM 611 N N . CYS A 1 84 ? -10.957 -11.766 6.404 1.00 81.81 84 CYS A N 1
ATOM 612 C CA . CYS A 1 84 ? -11.993 -12.457 5.640 1.00 81.81 84 CYS A CA 1
ATOM 613 C C . CYS A 1 84 ? -11.654 -13.949 5.490 1.00 81.81 84 CYS A C 1
ATOM 615 O O . CYS A 1 84 ? -10.881 -14.315 4.600 1.00 81.81 84 CYS A O 1
ATOM 617 N N . PRO A 1 85 ? -12.224 -14.836 6.331 1.00 81.38 85 PRO A N 1
ATOM 618 C CA . PRO A 1 85 ? -11.948 -16.271 6.255 1.00 81.38 85 PRO A CA 1
ATOM 619 C C . PRO A 1 85 ? -12.511 -16.916 4.982 1.00 81.38 85 PRO A C 1
ATOM 621 O O . PRO A 1 85 ? -11.967 -17.910 4.503 1.00 81.38 85 PRO A O 1
ATOM 624 N N . ARG A 1 86 ? -13.582 -16.355 4.403 1.00 81.94 86 ARG A N 1
ATOM 625 C CA . ARG A 1 86 ? -14.131 -16.800 3.117 1.00 81.94 86 ARG A CA 1
ATOM 626 C C . ARG A 1 86 ? -13.825 -15.796 2.025 1.00 81.94 86 ARG A C 1
ATOM 628 O O . ARG A 1 86 ? -14.478 -14.763 1.896 1.00 81.94 86 ARG A O 1
ATOM 635 N N . GLN A 1 87 ? -12.830 -16.153 1.225 1.00 83.69 87 GLN A N 1
ATOM 636 C CA . GLN A 1 87 ? -12.398 -15.396 0.061 1.00 83.69 87 GLN A CA 1
ATOM 637 C C . GLN A 1 87 ? -12.789 -16.129 -1.214 1.00 83.69 87 GLN A C 1
ATOM 639 O O . GLN A 1 87 ? -12.586 -17.336 -1.355 1.00 83.69 87 GLN A O 1
ATOM 644 N N . VAL A 1 88 ? -13.314 -15.371 -2.164 1.00 85.00 88 VAL A N 1
ATOM 645 C CA . VAL A 1 88 ? -13.648 -15.836 -3.509 1.00 85.00 88 VAL A CA 1
ATOM 646 C C . VAL A 1 88 ? -12.583 -15.324 -4.473 1.00 85.00 88 VAL A C 1
ATOM 648 O O . VAL A 1 88 ? -12.430 -14.123 -4.663 1.00 85.00 88 VAL A O 1
ATOM 651 N N . LYS A 1 89 ? -11.831 -16.211 -5.122 1.00 83.50 89 LYS A N 1
ATOM 652 C CA . LYS A 1 89 ? -10.822 -15.757 -6.090 1.00 83.50 89 LYS A CA 1
ATOM 653 C C . LYS A 1 89 ? -11.491 -14.958 -7.222 1.00 83.50 89 LYS A C 1
ATOM 655 O O . LYS A 1 89 ? -12.525 -15.403 -7.728 1.00 83.50 89 LYS A O 1
ATOM 660 N N . PRO A 1 90 ? -10.935 -13.802 -7.629 1.00 85.88 90 PRO A N 1
ATOM 661 C CA . PRO A 1 90 ? -11.467 -13.063 -8.760 1.00 85.88 90 PRO A CA 1
ATOM 662 C C . PRO A 1 90 ? -11.403 -13.885 -10.041 1.00 85.88 90 PRO A C 1
ATOM 664 O O . PRO A 1 90 ? -10.405 -14.546 -10.320 1.00 85.88 90 PRO A O 1
ATOM 667 N N . GLU A 1 91 ? -12.474 -13.818 -10.823 1.00 86.50 91 GLU A N 1
ATOM 668 C CA . GLU A 1 91 ? -12.532 -14.456 -12.132 1.00 86.50 91 GLU A CA 1
ATOM 669 C C . GLU A 1 91 ? -11.698 -13.661 -13.145 1.00 86.50 91 GLU A C 1
ATOM 671 O O . GLU A 1 91 ? -11.688 -12.426 -13.118 1.00 86.50 91 GLU A O 1
ATOM 676 N N . MET A 1 92 ? -10.986 -14.361 -14.030 1.00 83.06 92 MET A N 1
ATOM 677 C CA . MET A 1 92 ? -10.138 -13.736 -15.044 1.00 83.06 92 MET A CA 1
ATOM 678 C C . MET A 1 92 ? -11.015 -12.968 -16.054 1.00 83.06 92 MET A C 1
ATOM 680 O O . MET A 1 92 ? -11.886 -13.574 -16.686 1.00 83.06 92 MET A O 1
ATOM 684 N N . PRO A 1 93 ? -10.824 -11.648 -16.249 1.00 84.50 93 PRO A N 1
ATOM 685 C CA . PRO A 1 93 ? -11.585 -10.904 -17.246 1.00 84.50 93 PRO A CA 1
ATOM 686 C C . PRO A 1 93 ? -11.279 -11.421 -18.656 1.00 84.50 93 PRO A C 1
ATOM 688 O O . PRO A 1 93 ? -10.113 -11.480 -19.038 1.00 84.50 93 PRO A O 1
ATOM 691 N N . ARG A 1 94 ? -12.312 -11.700 -19.467 1.00 84.19 94 ARG A N 1
ATOM 692 C CA . ARG A 1 94 ? -12.150 -12.145 -20.871 1.00 84.19 94 ARG A CA 1
ATOM 693 C C . ARG A 1 94 ? -11.231 -11.225 -21.677 1.00 84.19 94 ARG A C 1
ATOM 695 O O . ARG A 1 94 ? -10.275 -11.694 -22.270 1.00 84.19 94 ARG A O 1
ATOM 702 N N . LYS A 1 95 ? -11.422 -9.908 -21.540 1.00 81.88 95 LYS A N 1
ATOM 703 C CA . LYS A 1 95 ? -10.569 -8.892 -22.179 1.00 81.88 95 LYS A CA 1
ATOM 704 C C . LYS A 1 95 ? -9.078 -9.062 -21.865 1.00 81.88 95 LYS A C 1
ATOM 706 O O . LYS A 1 95 ? -8.252 -8.833 -22.731 1.00 81.88 95 LYS A O 1
ATOM 711 N N . ALA A 1 96 ? -8.730 -9.465 -20.641 1.00 82.75 96 ALA A N 1
ATOM 712 C CA . ALA A 1 96 ? -7.334 -9.664 -20.259 1.00 82.75 96 ALA A CA 1
ATOM 713 C C . ALA A 1 96 ? -6.733 -10.944 -20.867 1.00 82.75 96 ALA A C 1
ATOM 715 O O . ALA A 1 96 ? -5.534 -10.975 -21.132 1.00 82.75 96 ALA A O 1
ATOM 716 N N . LEU A 1 97 ? -7.562 -11.970 -21.104 1.00 84.31 97 LEU A N 1
ATOM 717 C CA . LEU A 1 97 ? -7.175 -13.185 -21.829 1.00 84.31 97 LEU A CA 1
ATOM 718 C C . LEU A 1 97 ? -6.970 -12.888 -23.317 1.00 84.31 97 LEU A C 1
ATOM 720 O O . LEU A 1 97 ? -5.944 -13.268 -23.868 1.00 84.31 97 LEU A O 1
ATOM 724 N N . ASP A 1 98 ? -7.903 -12.158 -23.932 1.00 83.25 98 ASP A N 1
ATOM 725 C CA . ASP A 1 98 ? -7.829 -11.770 -25.346 1.00 83.25 98 ASP A CA 1
ATOM 726 C C . ASP A 1 98 ? -6.585 -10.911 -25.640 1.00 83.25 98 ASP A C 1
ATOM 728 O O . ASP A 1 98 ? -5.948 -11.058 -26.680 1.00 83.25 98 ASP A O 1
ATOM 732 N N . GLU A 1 99 ? -6.217 -10.025 -24.710 1.00 81.00 99 GLU A N 1
ATOM 733 C CA . GLU A 1 99 ? -5.070 -9.120 -24.853 1.00 81.00 99 GLU A CA 1
ATOM 734 C C . GLU A 1 99 ? -3.747 -9.711 -24.327 1.00 81.00 99 GLU A C 1
ATOM 736 O O . GLU A 1 99 ? -2.695 -9.089 -24.479 1.00 81.00 99 GLU A O 1
ATOM 741 N N . GLY A 1 100 ? -3.763 -10.893 -23.698 1.00 80.88 100 GLY A N 1
ATOM 742 C CA . GLY A 1 100 ? -2.549 -11.523 -23.165 1.00 80.88 100 GLY A CA 1
ATOM 743 C C . GLY A 1 100 ? -1.893 -10.757 -22.003 1.00 80.88 100 GLY A C 1
ATOM 744 O O . GLY A 1 100 ? -0.694 -10.897 -21.759 1.00 80.88 100 GLY A O 1
ATOM 745 N N . ILE A 1 101 ? -2.644 -9.924 -21.276 1.00 77.38 101 ILE A N 1
ATOM 746 C CA . ILE A 1 101 ? -2.094 -9.008 -20.265 1.00 77.38 101 ILE A CA 1
ATOM 747 C C . ILE A 1 101 ? -2.172 -9.646 -18.883 1.00 77.38 101 ILE A C 1
ATOM 749 O O . ILE A 1 101 ? -3.200 -9.531 -18.233 1.00 77.38 101 ILE A O 1
ATOM 753 N N . GLY A 1 102 ? -1.103 -10.267 -18.383 1.00 84.00 102 GLY A N 1
ATOM 754 C CA . GLY A 1 102 ? -0.988 -10.660 -16.969 1.00 84.00 102 GLY A CA 1
ATOM 755 C C . GLY A 1 102 ? -0.680 -9.464 -16.057 1.00 84.00 102 GLY A C 1
ATOM 756 O O . GLY A 1 102 ? -0.212 -8.421 -16.516 1.00 84.00 102 GLY A O 1
ATOM 757 N N . GLY A 1 103 ? -0.916 -9.578 -14.749 1.00 85.94 103 GLY A N 1
ATOM 758 C CA . GLY A 1 103 ? -0.581 -8.479 -13.845 1.00 85.94 103 GLY A CA 1
ATOM 759 C C . GLY A 1 103 ? -0.902 -8.702 -12.377 1.00 85.94 103 GLY A C 1
ATOM 760 O O . GLY A 1 103 ? -1.591 -9.641 -11.991 1.00 85.94 103 GLY A O 1
ATOM 761 N N . VAL A 1 104 ? -0.392 -7.792 -11.551 1.00 90.25 104 VAL A N 1
ATOM 762 C CA . VAL A 1 104 ? -0.631 -7.772 -10.107 1.00 90.25 104 VAL A CA 1
ATOM 763 C C . VAL A 1 104 ? -1.451 -6.535 -9.754 1.00 90.25 104 VAL A C 1
ATOM 765 O O . VAL A 1 104 ? -1.090 -5.416 -10.126 1.00 90.25 104 VAL A O 1
ATOM 768 N N . VAL A 1 105 ? -2.557 -6.731 -9.039 1.00 92.94 105 VAL A N 1
ATOM 769 C CA . VAL A 1 105 ? -3.450 -5.660 -8.582 1.00 92.94 105 VAL A CA 1
ATOM 770 C C . VAL A 1 105 ? -3.389 -5.573 -7.067 1.00 92.94 105 VAL A C 1
ATOM 772 O O . VAL A 1 105 ? -3.686 -6.546 -6.382 1.00 92.94 105 VAL A O 1
ATOM 775 N N . LYS A 1 106 ? -3.042 -4.400 -6.535 1.00 91.94 106 LYS A N 1
ATOM 776 C CA . LYS A 1 106 ? -3.093 -4.125 -5.095 1.00 91.94 106 LYS A CA 1
ATOM 777 C C . LYS A 1 106 ? -4.331 -3.304 -4.794 1.00 91.94 106 LYS A C 1
ATOM 779 O O . LYS A 1 106 ? -4.515 -2.232 -5.377 1.00 91.94 106 LYS A O 1
ATOM 784 N N . ALA A 1 107 ? -5.159 -3.787 -3.881 1.00 91.56 107 ALA A N 1
ATOM 785 C CA . ALA A 1 107 ? -6.354 -3.089 -3.440 1.00 91.56 107 ALA A CA 1
ATOM 786 C C . ALA A 1 107 ? -6.393 -3.004 -1.915 1.00 91.56 107 ALA A C 1
ATOM 788 O O . ALA A 1 107 ? -6.127 -3.977 -1.217 1.00 91.56 107 ALA A O 1
ATOM 789 N N . GLU A 1 108 ? -6.732 -1.825 -1.418 1.00 91.62 108 GLU A N 1
ATOM 790 C CA . GLU A 1 108 ? -7.122 -1.574 -0.040 1.00 91.62 108 GLU A CA 1
ATOM 791 C C . GLU A 1 108 ? -8.648 -1.683 0.051 1.00 91.62 108 GLU A C 1
ATOM 793 O O . GLU A 1 108 ? -9.381 -1.124 -0.763 1.00 91.62 108 GLU A O 1
ATOM 798 N N . VAL A 1 109 ? -9.137 -2.440 1.020 1.00 91.12 109 VAL A N 1
ATOM 799 C CA . VAL A 1 109 ? -10.541 -2.784 1.199 1.00 91.12 109 VAL A CA 1
ATOM 800 C C . VAL A 1 109 ? -10.982 -2.300 2.565 1.00 91.12 109 VAL A C 1
ATOM 802 O O . VAL A 1 109 ? -10.398 -2.655 3.584 1.00 91.12 109 VAL A O 1
ATOM 805 N N . ARG A 1 110 ? -12.032 -1.491 2.592 1.00 90.12 110 ARG A N 1
ATOM 806 C CA . ARG A 1 110 ? -12.624 -0.950 3.808 1.00 90.12 110 ARG A CA 1
ATOM 807 C C . ARG A 1 110 ? -13.765 -1.849 4.252 1.00 90.12 110 ARG A C 1
ATOM 809 O O . ARG A 1 110 ? -14.779 -1.960 3.560 1.00 90.12 110 ARG A O 1
ATOM 816 N N . ILE A 1 111 ? -13.592 -2.493 5.397 1.00 89.38 111 ILE A N 1
ATOM 817 C CA . ILE A 1 111 ? -14.537 -3.453 5.963 1.00 89.38 111 ILE A CA 1
ATOM 818 C C . ILE A 1 111 ? -15.184 -2.808 7.186 1.00 89.38 111 ILE A C 1
ATOM 820 O O . ILE A 1 111 ? -14.491 -2.293 8.066 1.00 89.38 111 ILE A O 1
ATOM 824 N N . LYS A 1 112 ? -16.516 -2.828 7.244 1.00 86.81 112 LYS A N 1
ATOM 825 C CA . LYS A 1 112 ? -17.279 -2.293 8.376 1.00 86.81 112 LYS A CA 1
ATOM 826 C C . LYS A 1 112 ? -18.546 -3.118 8.571 1.00 86.81 112 LYS A C 1
ATOM 828 O O . LYS A 1 112 ? -19.326 -3.274 7.634 1.00 86.81 112 LYS A O 1
ATOM 833 N N . GLY A 1 113 ? -18.747 -3.629 9.786 1.00 79.19 113 GLY A N 1
ATOM 834 C CA . GLY A 1 113 ? -19.907 -4.460 10.127 1.00 79.19 113 GLY A CA 1
ATOM 835 C C . GLY A 1 113 ? -19.914 -5.820 9.418 1.00 79.19 113 GLY A C 1
ATOM 836 O O . GLY A 1 113 ? -20.962 -6.259 8.963 1.00 79.19 113 GLY A O 1
ATOM 837 N N . GLY A 1 114 ? -18.747 -6.453 9.256 1.00 79.19 114 GLY A N 1
ATOM 838 C CA . GLY A 1 114 ? -18.611 -7.778 8.629 1.00 79.19 114 GLY A CA 1
ATOM 839 C C . GLY A 1 114 ? -18.715 -7.814 7.097 1.00 79.19 114 GLY A C 1
ATOM 840 O O . GLY A 1 114 ? -18.517 -8.864 6.487 1.00 79.19 114 GLY A O 1
ATOM 841 N N . HIS A 1 115 ? -18.958 -6.672 6.451 1.00 85.75 115 HIS A N 1
ATOM 842 C CA . HIS A 1 115 ? -19.049 -6.569 4.995 1.00 85.75 115 HIS A CA 1
ATOM 843 C C . HIS A 1 115 ? -18.083 -5.527 4.435 1.00 85.75 115 HIS A C 1
ATOM 845 O O . HIS A 1 115 ? -17.683 -4.572 5.109 1.00 85.75 115 HIS A O 1
ATOM 851 N N . VAL A 1 116 ? -17.713 -5.712 3.170 1.00 86.62 116 VAL A N 1
ATOM 852 C CA . VAL A 1 116 ? -16.894 -4.751 2.433 1.00 86.62 116 VAL A CA 1
ATOM 853 C C . VAL A 1 116 ? -17.752 -3.556 2.027 1.00 86.62 116 VAL A C 1
ATOM 855 O O . VAL A 1 116 ? -18.716 -3.716 1.283 1.00 86.62 116 VAL A O 1
ATOM 858 N N . GLN A 1 117 ? -17.378 -2.355 2.470 1.00 88.12 117 GLN A N 1
ATOM 859 C CA . GLN A 1 117 ? -18.044 -1.115 2.062 1.00 88.12 117 GLN A CA 1
ATOM 860 C C . GLN A 1 117 ? -17.364 -0.444 0.871 1.00 88.12 117 GLN A C 1
ATOM 862 O O . GLN A 1 117 ? -18.043 0.079 -0.010 1.00 88.12 117 GLN A O 1
ATOM 867 N N . GLU A 1 118 ? -16.031 -0.452 0.821 1.00 87.88 118 GLU A N 1
ATOM 868 C CA . GLU A 1 118 ? -15.290 0.297 -0.194 1.00 87.88 118 GLU A CA 1
ATOM 869 C C . GLU A 1 118 ? -14.023 -0.442 -0.632 1.00 87.88 118 GLU A C 1
ATOM 871 O O . GLU A 1 118 ? -13.365 -1.098 0.171 1.00 87.88 118 GLU A O 1
ATOM 876 N N . VAL A 1 119 ? -13.675 -0.333 -1.918 1.00 90.81 119 VAL A N 1
ATOM 877 C CA . VAL A 1 119 ? -12.449 -0.903 -2.493 1.00 90.81 119 VAL A CA 1
ATOM 878 C C . VAL A 1 119 ? -11.672 0.204 -3.195 1.00 90.81 119 VAL A C 1
ATOM 880 O O . VAL A 1 119 ? -12.128 0.756 -4.204 1.00 90.81 119 VAL A O 1
ATOM 883 N N . ARG A 1 120 ? -10.480 0.498 -2.682 1.00 92.94 120 ARG A N 1
ATOM 884 C CA . ARG A 1 120 ? -9.535 1.473 -3.213 1.00 92.94 120 ARG A CA 1
ATOM 885 C C . ARG A 1 120 ? -8.365 0.758 -3.878 1.00 92.94 120 ARG A C 1
ATOM 887 O O . ARG A 1 120 ? -7.548 0.113 -3.234 1.00 92.94 120 ARG A O 1
ATOM 894 N N . PHE A 1 121 ? -8.258 0.898 -5.191 1.00 92.62 121 PHE A N 1
ATOM 895 C CA . PHE A 1 121 ? -7.151 0.322 -5.952 1.00 92.62 121 PHE A CA 1
ATOM 896 C C . PHE A 1 121 ? -5.892 1.173 -5.767 1.00 92.62 121 PHE A C 1
ATOM 898 O O . PHE A 1 121 ? -5.890 2.351 -6.120 1.00 92.62 121 PHE A O 1
ATOM 905 N N . LEU A 1 122 ? -4.838 0.575 -5.210 1.00 91.06 122 LEU A N 1
ATOM 906 C CA . LEU A 1 122 ? -3.535 1.213 -5.013 1.00 91.06 122 LEU A CA 1
ATOM 907 C C . LEU A 1 122 ? -2.685 1.120 -6.286 1.00 91.06 122 LEU A C 1
ATOM 909 O O . LEU A 1 122 ? -2.037 2.090 -6.670 1.00 91.06 122 LEU A O 1
ATOM 913 N N . SER A 1 123 ? -2.697 -0.039 -6.953 1.00 91.44 123 SER A N 1
ATOM 914 C CA . SER A 1 123 ? -1.942 -0.268 -8.189 1.00 91.44 123 SER A CA 1
ATOM 915 C C . SER A 1 123 ? -2.532 -1.398 -9.033 1.00 91.44 123 SER A C 1
ATOM 917 O O . SER A 1 123 ? -3.204 -2.284 -8.507 1.00 91.44 123 SER A O 1
ATOM 919 N N . GLY A 1 124 ? -2.202 -1.413 -10.325 1.00 88.69 124 GLY A N 1
ATOM 920 C CA . GLY A 1 124 ? -2.500 -2.510 -11.249 1.00 88.69 124 GLY A CA 1
ATOM 921 C C . GLY A 1 124 ? -3.219 -2.059 -12.529 1.00 88.69 124 GLY A C 1
ATOM 922 O O . GLY A 1 124 ? -3.637 -0.901 -12.632 1.00 88.69 124 GLY A O 1
ATOM 923 N N . PRO A 1 125 ? -3.356 -2.948 -13.531 1.00 89.12 125 PRO A N 1
ATOM 924 C CA . PRO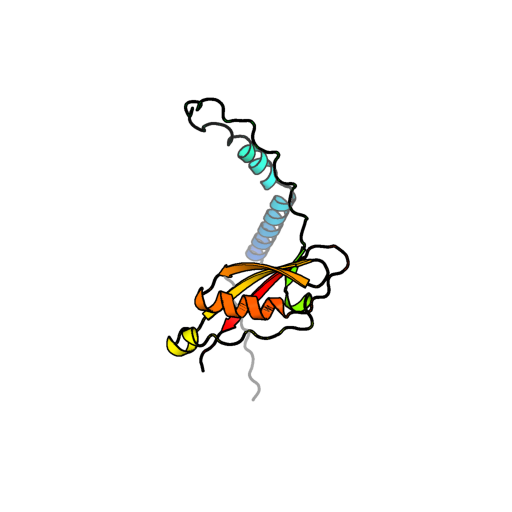 A 1 125 ? -4.068 -2.632 -14.766 1.00 89.12 125 PRO A CA 1
ATOM 925 C C . PRO A 1 125 ? -5.579 -2.484 -14.530 1.00 89.12 125 PRO A C 1
ATOM 927 O O . PRO A 1 125 ? -6.216 -3.336 -13.906 1.00 89.12 125 PRO A O 1
ATOM 930 N N . ARG A 1 126 ? -6.185 -1.428 -15.094 1.00 88.31 126 ARG A N 1
ATOM 931 C CA . ARG A 1 126 ? -7.611 -1.102 -14.877 1.00 88.31 126 ARG A CA 1
ATOM 932 C C . ARG A 1 126 ? -8.579 -2.180 -15.375 1.00 88.31 126 ARG A C 1
ATOM 934 O O . ARG A 1 126 ? -9.682 -2.275 -14.844 1.00 88.31 126 ARG A O 1
ATOM 941 N N . VAL A 1 127 ? -8.164 -3.006 -16.339 1.00 90.19 127 VAL A N 1
ATOM 942 C CA . VAL A 1 127 ? -8.951 -4.142 -16.860 1.00 90.19 127 VAL A CA 1
ATOM 943 C C . VAL A 1 127 ? -9.327 -5.152 -15.765 1.00 90.19 127 VAL A C 1
ATOM 945 O O . VAL A 1 127 ? -10.380 -5.778 -15.846 1.00 90.19 127 VAL A O 1
ATOM 948 N N . TYR A 1 128 ? -8.533 -5.241 -14.694 1.00 90.06 128 TYR A N 1
ATOM 949 C CA . TYR A 1 128 ? -8.765 -6.152 -13.572 1.00 90.06 128 TYR A CA 1
ATOM 950 C C . TYR A 1 128 ? -9.602 -5.556 -12.434 1.00 90.06 128 TYR A C 1
ATOM 952 O O . TYR A 1 128 ? -10.084 -6.292 -11.572 1.00 90.06 128 TYR A O 1
ATOM 960 N N . HIS A 1 129 ? -9.813 -4.236 -12.408 1.00 91.25 129 HIS A N 1
ATOM 961 C CA . HIS A 1 129 ? -10.501 -3.575 -11.293 1.00 91.25 129 HIS A CA 1
ATOM 962 C C . HIS A 1 129 ? -11.956 -4.045 -11.142 1.00 91.25 129 HIS A C 1
ATOM 964 O O . HIS A 1 129 ? -12.458 -4.152 -10.023 1.00 91.25 129 HIS A O 1
ATOM 970 N N . SER A 1 130 ? -12.640 -4.334 -12.254 1.00 91.25 130 SER A N 1
ATOM 971 C CA . SER A 1 130 ? -14.022 -4.832 -12.245 1.00 91.25 130 SER A CA 1
ATOM 972 C C . SER A 1 130 ? -14.116 -6.232 -11.636 1.00 91.25 130 SER A C 1
ATOM 974 O O . SER A 1 130 ? -14.936 -6.452 -10.745 1.00 91.25 130 SER A O 1
ATOM 976 N N . ALA A 1 131 ? -13.241 -7.148 -12.057 1.00 90.75 131 ALA A N 1
ATOM 977 C CA . ALA A 1 131 ? -13.181 -8.510 -11.536 1.00 90.75 131 ALA A CA 1
ATOM 978 C C . ALA A 1 131 ? -12.843 -8.536 -10.043 1.00 90.75 131 ALA A C 1
ATOM 980 O O . ALA A 1 131 ? -13.535 -9.193 -9.267 1.00 90.75 131 ALA A O 1
ATOM 981 N N . VAL A 1 132 ? -11.831 -7.769 -9.623 1.00 92.38 132 VAL A N 1
ATOM 982 C CA . VAL A 1 132 ? -11.442 -7.677 -8.209 1.00 92.38 132 VAL A CA 1
ATOM 983 C C . VAL A 1 132 ? -12.584 -7.109 -7.368 1.00 92.38 132 VAL A C 1
ATOM 985 O O . VAL A 1 132 ? -12.924 -7.685 -6.340 1.00 92.38 132 VAL A O 1
ATOM 988 N N . ARG A 1 133 ? -13.248 -6.033 -7.813 1.00 91.81 133 ARG A N 1
ATOM 989 C CA . ARG A 1 133 ? -14.391 -5.456 -7.084 1.00 91.81 133 ARG A CA 1
ATOM 990 C C . ARG A 1 133 ? -15.530 -6.467 -6.920 1.00 91.81 133 ARG A C 1
ATOM 992 O O . ARG A 1 133 ? -16.050 -6.617 -5.820 1.00 91.81 133 ARG A O 1
ATOM 999 N N . ALA A 1 134 ? -15.881 -7.181 -7.989 1.00 90.69 134 ALA A N 1
ATOM 1000 C CA . ALA A 1 134 ? -16.935 -8.195 -7.961 1.00 90.69 134 ALA A CA 1
ATOM 1001 C C . ALA A 1 134 ? -16.580 -9.413 -7.088 1.00 90.69 134 ALA A C 1
ATOM 1003 O O . ALA A 1 134 ? -17.466 -10.078 -6.553 1.00 90.69 134 ALA A O 1
ATOM 1004 N N . ALA A 1 135 ? -15.295 -9.739 -6.960 1.00 89.88 135 ALA A N 1
ATOM 1005 C CA . ALA A 1 135 ? -14.817 -10.805 -6.087 1.00 89.88 135 ALA A CA 1
ATOM 1006 C C . ALA A 1 135 ? -14.879 -10.392 -4.615 1.00 89.88 135 ALA A C 1
ATOM 1008 O O . ALA A 1 135 ? -15.485 -11.084 -3.803 1.00 89.88 135 ALA A O 1
ATOM 1009 N N . VAL A 1 136 ? -14.329 -9.218 -4.299 1.00 90.44 136 VAL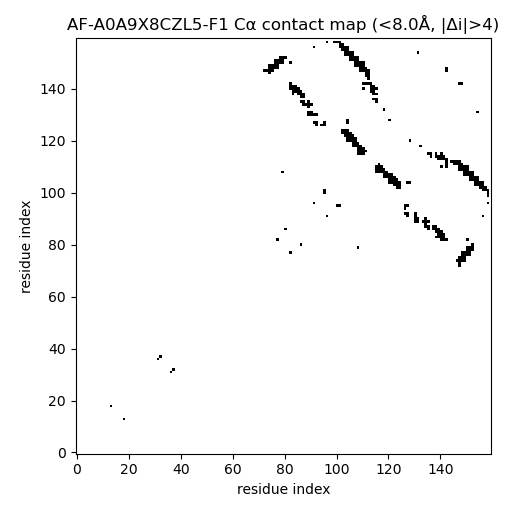 A N 1
ATOM 1010 C CA . VAL A 1 136 ? -14.249 -8.686 -2.936 1.00 90.44 136 VAL A CA 1
ATOM 1011 C C . VAL A 1 136 ? -15.640 -8.394 -2.358 1.00 90.44 136 VAL A C 1
ATOM 1013 O O . VAL A 1 136 ? -15.871 -8.631 -1.178 1.00 90.44 136 VAL A O 1
ATOM 1016 N N . MET A 1 137 ? -16.609 -7.967 -3.177 1.00 88.62 137 MET A N 1
ATOM 1017 C CA . MET A 1 137 ? -18.010 -7.809 -2.745 1.00 88.62 137 MET A CA 1
ATOM 1018 C C . MET A 1 137 ? -18.669 -9.116 -2.278 1.00 88.62 137 MET A C 1
ATOM 1020 O O . MET A 1 137 ? -19.681 -9.071 -1.587 1.00 88.62 137 MET A O 1
ATOM 1024 N N . ARG A 1 138 ? -18.115 -10.275 -2.653 1.00 87.38 138 ARG A N 1
ATOM 1025 C CA . ARG A 1 138 ? -18.595 -11.602 -2.241 1.00 87.38 138 ARG A CA 1
ATOM 1026 C C . ARG A 1 138 ? -17.833 -12.164 -1.037 1.00 87.38 138 ARG A C 1
ATOM 1028 O O . ARG A 1 138 ? -18.047 -13.319 -0.685 1.00 87.38 138 ARG A O 1
ATOM 1035 N N . TYR A 1 139 ? -16.924 -11.394 -0.438 1.00 87.81 139 TYR A N 1
ATOM 1036 C CA . TYR A 1 139 ? -16.175 -11.847 0.732 1.00 87.81 139 TYR A CA 1
ATOM 1037 C C . TYR A 1 139 ? -17.047 -11.768 1.978 1.00 87.81 139 TYR A C 1
ATOM 1039 O O . TYR A 1 139 ? -1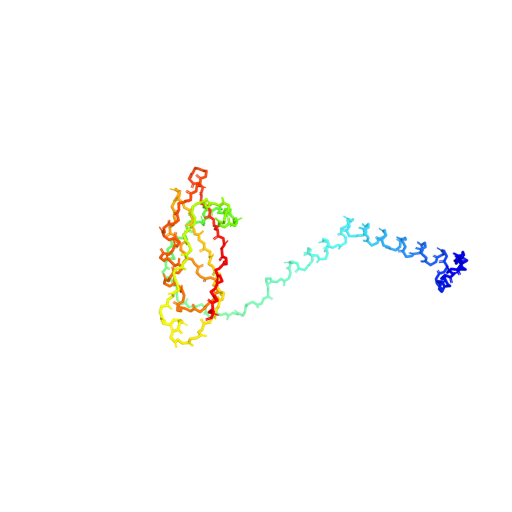7.731 -10.771 2.212 1.00 87.81 139 TYR A O 1
ATOM 1047 N N . GLU A 1 140 ? -16.971 -12.808 2.803 1.00 86.38 140 GLU A N 1
ATOM 1048 C CA . GLU A 1 140 ? -17.548 -12.795 4.144 1.00 86.38 140 GLU A CA 1
ATOM 1049 C C . GLU A 1 140 ? -16.417 -12.494 5.128 1.00 86.38 140 GLU A C 1
ATOM 1051 O O . GLU A 1 140 ? -15.488 -13.296 5.290 1.00 86.38 140 GLU A O 1
ATOM 1056 N N . CYS A 1 141 ? -16.470 -11.317 5.751 1.00 86.06 141 CYS A N 1
ATOM 1057 C CA . CYS A 1 141 ? -15.437 -10.843 6.661 1.00 86.06 141 CYS A CA 1
ATOM 1058 C C . CYS A 1 141 ? -15.945 -10.854 8.100 1.00 86.06 141 CYS A C 1
ATOM 1060 O O . CYS A 1 141 ? -17.123 -10.628 8.367 1.00 86.06 141 CYS A O 1
ATOM 1062 N N . GLN A 1 142 ? -15.053 -11.119 9.048 1.00 82.75 142 GLN A N 1
ATOM 1063 C CA . GLN A 1 142 ? -15.379 -11.071 10.467 1.00 82.75 142 GLN A CA 1
ATOM 1064 C C . GLN A 1 142 ? -14.683 -9.857 11.074 1.00 82.75 142 GLN A C 1
ATOM 1066 O O . GLN A 1 142 ? -13.461 -9.825 11.192 1.00 82.75 142 GLN A O 1
ATOM 1071 N N . THR A 1 143 ? -15.458 -8.831 11.428 1.00 76.44 143 THR A N 1
ATOM 1072 C CA . THR A 1 143 ? -14.953 -7.661 12.159 1.00 76.44 143 THR A CA 1
ATOM 1073 C C . THR A 1 143 ? -15.393 -7.746 13.613 1.00 76.44 143 THR A C 1
ATOM 1075 O O . THR A 1 143 ? -16.561 -8.003 13.900 1.00 76.44 143 THR A O 1
ATOM 1078 N N . THR A 1 144 ? -14.470 -7.515 14.544 1.00 72.00 144 THR A N 1
ATOM 1079 C CA . THR A 1 144 ? -14.791 -7.461 15.974 1.00 72.00 144 THR A CA 1
ATOM 1080 C C . THR A 1 144 ? -15.471 -6.123 16.291 1.00 72.00 144 THR A C 1
ATOM 1082 O O . THR A 1 144 ? -14.800 -5.114 16.495 1.00 72.00 144 THR A O 1
ATOM 1085 N N . GLY A 1 145 ? -16.808 -6.106 16.308 1.00 70.25 145 GLY A N 1
ATOM 1086 C CA . GLY A 1 145 ? -17.627 -4.922 16.619 1.00 70.25 145 GLY A CA 1
ATOM 1087 C C . GLY A 1 145 ? -17.762 -3.913 15.465 1.00 70.25 145 GLY A C 1
ATOM 1088 O O . GLY A 1 145 ? -17.621 -4.273 14.297 1.00 70.25 145 GLY A O 1
ATOM 1089 N N . ASP A 1 146 ? -18.021 -2.641 15.799 1.00 66.75 146 ASP A N 1
ATOM 1090 C CA . ASP A 1 146 ? -18.174 -1.513 14.852 1.00 66.75 146 ASP A CA 1
ATOM 1091 C C . ASP A 1 146 ? -16.844 -0.947 14.325 1.00 66.75 146 ASP A C 1
ATOM 1093 O O . ASP A 1 146 ? -16.818 0.081 13.638 1.00 66.75 146 ASP A O 1
ATOM 1097 N N . ALA A 1 147 ? -15.724 -1.584 14.673 1.00 73.12 147 ALA A N 1
ATOM 1098 C CA . ALA A 1 147 ? -14.407 -1.140 14.261 1.00 73.12 147 ALA A CA 1
ATOM 1099 C C . ALA A 1 147 ? -14.266 -1.237 12.738 1.00 73.12 147 ALA A C 1
ATOM 1101 O O . ALA A 1 147 ? -14.493 -2.278 12.120 1.00 73.12 147 ALA A O 1
ATOM 1102 N N . GLU A 1 148 ? -13.878 -0.120 12.136 1.00 79.62 148 GLU A N 1
ATOM 1103 C CA . GLU A 1 148 ? -13.547 -0.054 10.726 1.00 79.62 148 GLU A CA 1
ATOM 1104 C C . GLU A 1 148 ? -12.152 -0.644 10.505 1.00 79.62 148 GLU A C 1
ATOM 1106 O O . GLU A 1 148 ? -11.183 -0.224 11.143 1.00 79.62 148 GLU A O 1
ATOM 1111 N N . VAL A 1 149 ? -12.045 -1.621 9.608 1.00 84.94 149 VAL A N 1
ATOM 1112 C CA . VAL A 1 149 ? -10.776 -2.283 9.285 1.00 84.94 149 VAL A CA 1
ATOM 1113 C C . VAL A 1 149 ? -10.405 -1.948 7.848 1.00 84.94 149 VAL A C 1
ATOM 1115 O O . VAL A 1 149 ? -11.208 -2.137 6.932 1.00 84.94 149 VAL A O 1
ATOM 1118 N N . LEU A 1 150 ? -9.184 -1.450 7.649 1.00 88.19 150 LEU A N 1
ATOM 1119 C CA . LEU A 1 150 ? -8.611 -1.259 6.319 1.00 88.19 150 LEU A CA 1
ATOM 1120 C C . LEU A 1 150 ? -7.714 -2.446 6.016 1.00 88.19 150 LEU A C 1
ATOM 1122 O O . LEU A 1 150 ? -6.726 -2.688 6.705 1.00 88.19 150 LEU A O 1
ATOM 1126 N N . ALA A 1 151 ? -8.061 -3.193 4.981 1.00 87.88 151 ALA A N 1
ATOM 1127 C CA . ALA A 1 151 ? -7.377 -4.413 4.635 1.00 87.88 151 ALA A CA 1
ATOM 1128 C C . ALA A 1 151 ? -6.719 -4.328 3.264 1.00 87.88 151 ALA A C 1
ATOM 1130 O O . ALA A 1 151 ? -7.400 -4.100 2.272 1.00 87.88 151 ALA A O 1
ATOM 1131 N N . THR A 1 152 ? -5.405 -4.517 3.178 1.00 89.62 152 THR A N 1
ATOM 1132 C CA . THR A 1 152 ? -4.717 -4.518 1.874 1.00 89.62 152 THR A CA 1
ATOM 1133 C C . THR A 1 152 ? -4.583 -5.947 1.355 1.00 89.62 152 THR A C 1
ATOM 1135 O O . THR A 1 152 ? -4.233 -6.841 2.120 1.00 89.62 152 THR A O 1
ATOM 1138 N N . GLN A 1 153 ? -4.861 -6.167 0.066 1.00 88.56 153 GLN A N 1
ATOM 1139 C CA . GLN A 1 153 ? -4.657 -7.447 -0.618 1.00 88.56 153 GLN A CA 1
ATOM 1140 C C . GLN A 1 153 ? -3.982 -7.260 -1.972 1.00 88.56 153 GLN A C 1
ATOM 1142 O O . GLN A 1 153 ? -4.294 -6.337 -2.730 1.00 88.56 153 GLN A O 1
ATOM 1147 N N . GLU A 1 154 ? -3.083 -8.187 -2.283 1.00 90.75 154 GLU A N 1
ATOM 1148 C CA . GLU A 1 154 ? -2.477 -8.340 -3.596 1.00 90.75 154 GLU A CA 1
ATOM 1149 C C . GLU A 1 154 ? -3.146 -9.495 -4.358 1.00 90.75 154 GLU A C 1
ATOM 1151 O O . GLU A 1 154 ? -3.213 -10.624 -3.875 1.00 90.75 154 GLU A O 1
ATOM 1156 N N . PHE A 1 155 ? -3.638 -9.210 -5.562 1.00 89.25 155 PHE A N 1
ATOM 1157 C CA . PHE A 1 155 ? -4.237 -10.177 -6.475 1.00 89.25 155 PHE A CA 1
ATOM 1158 C C . PHE A 1 155 ? -3.303 -10.402 -7.657 1.00 89.25 155 PHE A C 1
ATOM 1160 O O . PHE A 1 155 ? -3.011 -9.471 -8.410 1.00 89.25 155 PHE A O 1
ATOM 1167 N N . VAL A 1 156 ? -2.850 -11.640 -7.835 1.00 90.25 156 VAL A N 1
ATOM 1168 C CA . VAL A 1 156 ? -1.940 -12.020 -8.919 1.00 90.25 156 VAL A CA 1
ATOM 1169 C C . VAL A 1 156 ? -2.737 -12.710 -10.023 1.00 90.25 156 VAL A C 1
ATOM 1171 O O . VAL A 1 156 ? -3.282 -13.791 -9.810 1.00 90.25 156 VAL A O 1
ATOM 1174 N N . PHE A 1 157 ? -2.770 -12.102 -11.206 1.00 88.12 157 PHE A N 1
ATOM 1175 C CA . PHE A 1 157 ? -3.390 -12.649 -12.408 1.00 88.12 157 PHE A CA 1
ATOM 1176 C C . PHE A 1 157 ? -2.298 -13.144 -13.356 1.00 88.12 157 PHE A C 1
ATOM 1178 O O . PHE A 1 157 ? -1.536 -12.350 -13.917 1.00 88.12 157 PHE A O 1
ATOM 1185 N N . ARG A 1 158 ? -2.202 -14.468 -13.508 1.00 85.50 158 ARG A N 1
ATOM 1186 C CA . ARG A 1 158 ? -1.303 -15.125 -14.463 1.00 85.50 158 ARG A CA 1
ATOM 1187 C C . ARG A 1 158 ? -2.123 -15.677 -15.620 1.00 85.50 158 ARG A C 1
ATOM 1189 O O . ARG A 1 158 ? -3.238 -16.142 -15.409 1.00 85.50 158 ARG A O 1
ATOM 1196 N N . ILE A 1 159 ? -1.553 -15.602 -16.813 1.00 79.94 159 ILE A N 1
ATOM 1197 C CA . ILE A 1 159 ? -2.069 -16.257 -18.011 1.00 79.94 159 ILE A CA 1
ATOM 1198 C C . ILE A 1 159 ? -1.189 -17.491 -18.188 1.00 79.94 159 ILE A C 1
ATOM 1200 O O . ILE A 1 159 ? 0.036 -17.352 -18.176 1.00 79.94 159 ILE A O 1
ATOM 1204 N N . GLU A 1 160 ? -1.810 -18.668 -18.214 1.00 68.75 160 GLU A N 1
ATOM 1205 C CA . GLU A 1 160 ? -1.139 -19.930 -18.558 1.00 68.75 160 GLU A CA 1
ATOM 1206 C C . GLU A 1 160 ? -1.088 -20.127 -20.073 1.00 68.75 160 GLU A C 1
ATOM 1208 O O . GLU A 1 160 ? -2.035 -19.668 -20.755 1.00 68.75 160 GLU A O 1
#

Foldseek 3Di:
DDPDPPDPPPPPVQPPVNVVVVVVVVVVVVVVVVVDPPPVVVVVVVPPPPDDDDPDDDDPDDDPDDPDDPDDPPAAEEAVVVFFVDFFAFDDQPVCQVVVPWKKWKWKFKDFPQFTDDIHTPDMDPSCVVRVVVRRRPTGGDDDPRHIHIHMDMHGGDDD

Secondary structure (DSSP, 8-state):
------------SS-HHHHHHHHHHHHHHHHHHHTTHHHHHHHHHHSS-SS--------S-PPPPPPPPPPPP-PEEEEHHHH-SB--PPPPPHHHHHTT--EEEEEEEEEETTEEEEEEEEES-GGGHHHHHHHHTT-B---STT--EEEEEEEEE---

Nearest PDB structures (foldseek):
  2gsk-assembly1_B  TM=8.199E-01  e=2.883E-04  Escherichia coli
  3qdr-assembly1_A  TM=6.659E-01  e=2.371E-01  Escherichia coli K-12
  2x9a-assembly1_D  TM=6.292E-01  e=4.728E-01  Escherichia coli
  1tol-assembly1_A  TM=6.711E-01  e=1.069E+00  Inovirus M13
  5ccg-assembly1_F  TM=4.416E-01  e=4.523E+00  Rattus norvegicus

Organism: NCBI:txid1675792

Solvent-accessible surface area (backbone atoms only — not comparable to full-atom values): 9954 Å² total; per-residue (Å²): 139,83,82,79,81,75,76,86,73,79,79,55,92,60,50,73,67,49,53,51,54,51,52,52,49,51,54,50,52,53,50,46,60,74,74,38,66,68,52,61,54,50,60,63,63,68,68,71,76,88,75,81,79,76,90,70,81,80,70,80,82,73,74,84,74,75,80,77,77,77,78,77,76,90,48,54,79,44,56,34,75,78,40,24,83,46,74,51,81,55,62,84,48,65,69,40,64,78,67,68,58,60,48,57,35,33,33,37,32,35,34,48,73,33,34,63,77,46,78,47,76,76,47,54,66,72,80,50,51,62,33,46,51,63,18,54,68,64,32,50,32,68,46,85,58,83,52,46,36,35,20,46,44,79,46,80,46,79,77,131

Radius of gyration: 29.13 Å; Cα contacts (8 Å, |Δi|>4): 182; chains: 1; bounding box: 66×80×50 Å

pLDDT: mean 77.44, std 13.23, range [43.59, 96.25]

Sequence (160 aa):
MKRSRKDFNPQSRFGPVGIAVMVLFHVGVGYALVSGLARQTVELIKKPMDATIISEIKPPAAPPAPPAPPAPPKATSTDIAVACPRQVKPEMPRKALDEGIGGVVKAEVRIKGGHVQEVRFLSGPRVYHSAVRAAVMRYECQTTGDAEVLATQEFVFRIE